Protein AF-A0A7C1GAV2-F1 (afdb_monomer)

Solvent-accessible surface area (backbone atoms only — not comparable to full-atom values): 7812 Å² total; per-residue (Å²): 132,85,79,67,72,49,74,50,75,50,75,49,77,51,74,56,96,89,42,43,34,37,42,38,41,36,40,38,38,45,96,56,38,35,36,43,37,43,38,34,27,48,76,87,39,73,40,36,37,40,35,40,38,39,34,65,73,50,82,53,102,86,45,52,31,37,36,38,40,37,39,40,40,30,62,86,74,74,47,75,49,78,47,58,37,70,46,66,64,82,74,74,88,68,69,63,75,79,75,52,54,66,70,57,55,53,50,48,35,75,77,57,34,64,68,50,52,54,52,51,55,52,51,52,50,50,51,46,60,71,74,56,68,62,67,72,126

Nearest PDB structures (foldseek):
  5kew-assembly3_F  TM=4.474E-01  e=5.301E-01  Vibrio parahaemolyticus RIMD 2210633
  5k21-assembly1_A  TM=3.755E-01  e=5.727E+00  Mycolicibacterium fortuitum subsp. fortuitum DSM 46621 = ATCC 6841 = JCM 6387

Secondary structure (DSSP, 8-state):
-----EEEEEEEEEEETTEEEEEEEEEEE-SSEEEEEEEEEETTEEEEEEEEEEEEEEE-SS-EEEEEEEEEEETTTTEEEEEEEEEETTS--S-GGGTS-HHHHHHHHHHHHHHHHHHHHHHHHHHHHHH------

Foldseek 3Di:
DDWPKDKDKDKDWDADPNWIKIWIWMWIDTPFKIKTWTWIDTPNHTAKIWMWIWGFDDDDVVWTKIKIWIWIQGPVVRDIDIFIAIDIPPDPLDDCSHVDDSVVVVVCCVVPNPVVVVVVVVVSVVCCVVVRPPGPD

Structure (mmCIF, N/CA/C/O backbone):
data_AF-A0A7C1GAV2-F1
#
_entry.id   AF-A0A7C1GAV2-F1
#
loop_
_atom_site.group_PDB
_atom_site.id
_atom_site.type_symbol
_atom_site.label_atom_id
_atom_site.label_alt_id
_atom_site.label_comp_id
_atom_site.label_asym_id
_atom_site.label_entity_id
_atom_site.label_seq_id
_atom_site.pdbx_PDB_ins_code
_atom_site.Cartn_x
_atom_site.Cartn_y
_atom_site.Cartn_z
_atom_site.occupancy
_atom_site.B_iso_or_equiv
_atom_site.auth_seq_id
_atom_site.auth_comp_id
_atom_site.auth_asym_id
_atom_site.auth_atom_id
_atom_site.pdbx_PDB_model_num
ATOM 1 N N . MET A 1 1 ? 26.356 7.777 -4.512 1.00 47.50 1 MET A N 1
ATOM 2 C CA . MET A 1 1 ? 25.241 8.576 -5.064 1.00 47.50 1 MET A CA 1
ATOM 3 C C . MET A 1 1 ? 24.074 8.404 -4.109 1.00 47.50 1 MET A C 1
ATOM 5 O O . MET A 1 1 ? 23.823 7.269 -3.729 1.00 47.50 1 MET A O 1
ATOM 9 N N . ALA A 1 2 ? 23.472 9.489 -3.618 1.00 49.91 2 ALA A N 1
ATOM 10 C CA . ALA A 1 2 ? 22.326 9.395 -2.713 1.00 49.91 2 ALA A CA 1
ATOM 11 C C . ALA A 1 2 ? 21.105 8.920 -3.511 1.00 49.91 2 ALA A C 1
ATOM 13 O O . ALA A 1 2 ? 20.819 9.473 -4.569 1.00 49.91 2 ALA A O 1
ATOM 14 N N . GLU A 1 3 ? 20.440 7.873 -3.037 1.00 62.72 3 GLU A N 1
ATOM 15 C CA . GLU A 1 3 ? 19.226 7.347 -3.654 1.00 62.72 3 GLU A CA 1
ATOM 16 C C . GLU A 1 3 ? 18.091 8.365 -3.466 1.00 62.72 3 GLU A C 1
ATOM 18 O O . GLU A 1 3 ? 17.823 8.800 -2.343 1.00 62.72 3 GLU A O 1
ATOM 23 N N . ASN A 1 4 ? 17.460 8.798 -4.561 1.00 76.88 4 ASN A N 1
ATOM 24 C CA . ASN A 1 4 ? 16.379 9.776 -4.504 1.00 76.88 4 ASN A CA 1
ATOM 25 C C . ASN A 1 4 ? 15.099 9.083 -4.020 1.00 76.88 4 ASN A C 1
ATOM 27 O O . ASN A 1 4 ? 14.345 8.512 -4.805 1.00 76.88 4 ASN A O 1
ATOM 31 N N . ARG A 1 5 ? 14.888 9.075 -2.701 1.00 83.50 5 ARG A N 1
ATOM 32 C CA . ARG A 1 5 ? 13.723 8.449 -2.072 1.00 83.50 5 ARG A CA 1
ATOM 33 C C . ARG A 1 5 ? 12.624 9.477 -1.837 1.00 83.50 5 ARG A C 1
ATOM 35 O O . ARG A 1 5 ? 12.793 10.405 -1.051 1.00 83.50 5 ARG A O 1
ATOM 42 N N . GLN A 1 6 ? 11.476 9.257 -2.463 1.00 86.88 6 GLN A N 1
ATOM 43 C CA . GLN A 1 6 ? 10.240 9.993 -2.209 1.00 86.88 6 GLN A CA 1
ATOM 44 C C . GLN A 1 6 ? 9.330 9.167 -1.304 1.00 86.88 6 GLN A C 1
ATOM 46 O O . GLN A 1 6 ? 9.290 7.935 -1.384 1.00 86.88 6 GLN A O 1
ATOM 51 N N . THR A 1 7 ? 8.629 9.823 -0.384 1.00 91.81 7 THR A N 1
ATOM 52 C CA . THR A 1 7 ? 7.732 9.151 0.559 1.00 91.81 7 THR A CA 1
ATOM 53 C C . THR A 1 7 ? 6.514 10.014 0.820 1.00 91.81 7 THR A C 1
ATOM 55 O O . THR A 1 7 ? 6.603 11.072 1.433 1.00 91.81 7 THR A O 1
ATOM 58 N N . PHE A 1 8 ? 5.361 9.492 0.424 1.00 92.88 8 PHE A N 1
ATOM 59 C CA . PHE A 1 8 ? 4.058 10.014 0.782 1.00 92.88 8 PHE A CA 1
ATOM 60 C C . PHE A 1 8 ? 3.477 9.169 1.912 1.00 92.88 8 PHE A C 1
ATOM 62 O O . PHE A 1 8 ? 3.444 7.942 1.810 1.00 92.88 8 PHE A O 1
ATOM 69 N N . ARG A 1 9 ? 2.994 9.801 2.982 1.00 94.62 9 ARG A N 1
ATOM 70 C CA . ARG A 1 9 ? 2.346 9.098 4.093 1.00 94.62 9 ARG A CA 1
ATOM 71 C C . ARG A 1 9 ? 1.168 9.895 4.623 1.00 94.62 9 ARG A C 1
ATOM 73 O O . ARG A 1 9 ? 1.282 11.086 4.891 1.00 94.62 9 ARG A O 1
ATOM 80 N N . VAL A 1 10 ? 0.073 9.190 4.860 1.00 94.50 10 VAL A N 1
ATOM 81 C CA . VAL A 1 10 ? -1.096 9.673 5.586 1.00 94.50 10 VAL A CA 1
ATOM 82 C C . VAL A 1 10 ? -1.406 8.698 6.716 1.00 94.50 10 VAL A C 1
ATOM 84 O O . VAL A 1 10 ? -1.310 7.482 6.559 1.00 94.50 10 VAL A O 1
ATOM 87 N N . SER A 1 11 ? -1.768 9.246 7.871 1.00 95.31 11 SER A N 1
ATOM 88 C CA . SER A 1 11 ? -2.202 8.481 9.032 1.00 95.31 11 SER A CA 1
ATOM 89 C C . SER A 1 11 ? -3.484 9.097 9.565 1.00 95.31 11 SER A C 1
ATOM 91 O O . SER A 1 11 ? -3.538 10.301 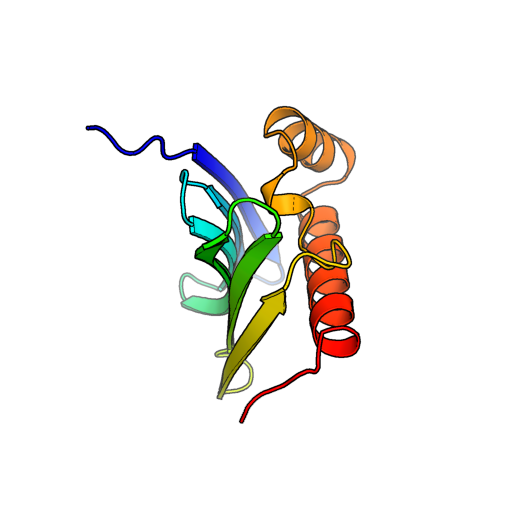9.804 1.00 95.31 11 SER A O 1
ATOM 93 N N . GLN A 1 12 ? -4.491 8.267 9.816 1.00 95.12 12 GLN A N 1
ATOM 94 C CA . GLN A 1 12 ? -5.714 8.672 10.502 1.00 95.12 12 GLN A CA 1
ATOM 95 C C . GLN A 1 12 ? -5.887 7.843 11.767 1.00 95.12 12 GLN A C 1
ATOM 97 O O . GLN A 1 12 ? -5.698 6.628 11.751 1.00 95.12 12 GLN A O 1
ATOM 102 N N . LYS A 1 13 ? -6.256 8.507 12.861 1.00 95.50 13 LYS A N 1
ATOM 103 C CA . LYS A 1 13 ? -6.640 7.863 14.117 1.00 95.50 13 LYS A CA 1
ATOM 104 C C . LYS A 1 13 ? -8.133 8.053 14.328 1.00 95.50 13 LYS A C 1
ATOM 106 O O . LYS A 1 13 ? -8.641 9.157 14.146 1.00 95.50 13 LYS A O 1
ATOM 111 N N . THR A 1 14 ? -8.815 6.987 14.710 1.00 93.12 14 THR A N 1
ATOM 112 C CA . THR A 1 14 ? -10.249 6.976 15.005 1.00 93.12 14 THR A CA 1
ATOM 113 C C . THR A 1 14 ? -10.497 6.136 16.246 1.00 93.12 14 THR A C 1
ATOM 115 O O . THR A 1 14 ? -9.791 5.156 16.473 1.00 93.12 14 THR A O 1
ATOM 118 N N . GLU A 1 15 ? -11.516 6.478 17.022 1.00 93.75 15 GLU A N 1
ATOM 119 C CA . GLU A 1 15 ? -11.967 5.672 18.154 1.00 93.75 15 GLU A CA 1
ATOM 120 C C . GLU A 1 15 ? -13.436 5.316 17.932 1.00 93.75 15 GLU A C 1
ATOM 122 O O . GLU A 1 15 ? -14.263 6.204 17.736 1.00 93.75 15 GLU A O 1
ATOM 127 N N . ILE A 1 16 ? -13.737 4.018 17.882 1.00 87.56 16 ILE A N 1
ATOM 128 C CA . ILE A 1 16 ? -15.090 3.483 17.687 1.00 87.56 16 ILE A CA 1
ATOM 129 C C . ILE A 1 16 ? -15.271 2.385 18.727 1.00 87.56 16 ILE A C 1
ATOM 131 O O . ILE A 1 16 ? -14.413 1.514 18.831 1.00 87.56 16 ILE A O 1
ATOM 135 N N . ASP A 1 17 ? -16.346 2.440 19.513 1.00 91.44 17 ASP A N 1
ATOM 136 C CA . ASP A 1 17 ? -16.648 1.450 20.557 1.00 91.44 17 ASP A CA 1
ATOM 137 C C . ASP A 1 17 ? -15.462 1.177 21.508 1.00 91.44 17 ASP A C 1
ATOM 139 O O . ASP A 1 17 ? -15.150 0.036 21.839 1.00 91.44 17 ASP A O 1
ATOM 143 N N . SER A 1 18 ? -14.760 2.244 21.918 1.00 92.62 18 SER A N 1
ATOM 144 C CA . SER A 1 18 ? -13.535 2.207 22.744 1.00 92.62 18 SER A CA 1
ATOM 145 C C . SER A 1 18 ? -12.316 1.519 22.111 1.00 92.62 18 SER A C 1
ATOM 147 O O . SER A 1 18 ? -11.269 1.440 22.752 1.00 92.62 18 SER A O 1
ATOM 149 N N . VAL A 1 19 ? -12.405 1.078 20.854 1.00 92.75 19 VAL A N 1
ATOM 150 C CA . VAL A 1 19 ? -11.270 0.550 20.090 1.00 92.75 19 VAL A CA 1
ATOM 151 C C . VAL A 1 19 ? -10.529 1.705 19.433 1.00 92.75 19 VAL A C 1
ATOM 153 O O . VAL A 1 19 ? -11.080 2.428 18.595 1.00 92.75 19 VAL A O 1
ATOM 156 N N . LYS A 1 20 ? -9.247 1.870 19.775 1.00 95.69 20 LYS A N 1
ATOM 157 C CA . LYS A 1 20 ? -8.384 2.881 19.152 1.00 95.69 20 LYS A CA 1
ATOM 158 C C . LYS A 1 20 ? -7.807 2.322 17.866 1.00 95.69 20 LYS A C 1
ATOM 160 O O . LYS A 1 20 ? -6.889 1.505 17.895 1.00 95.69 20 LYS A O 1
ATOM 165 N N . ARG A 1 21 ? -8.312 2.795 16.732 1.00 94.81 21 ARG A N 1
ATOM 166 C CA . ARG A 1 21 ? -7.858 2.386 15.405 1.00 94.81 21 ARG A CA 1
ATOM 167 C C . ARG A 1 21 ? -6.927 3.429 14.795 1.00 94.81 21 ARG A C 1
ATOM 169 O O . ARG A 1 21 ? -7.204 4.627 14.828 1.00 94.81 21 ARG A O 1
ATOM 176 N N . GLN A 1 22 ? -5.840 2.966 14.194 1.00 95.69 2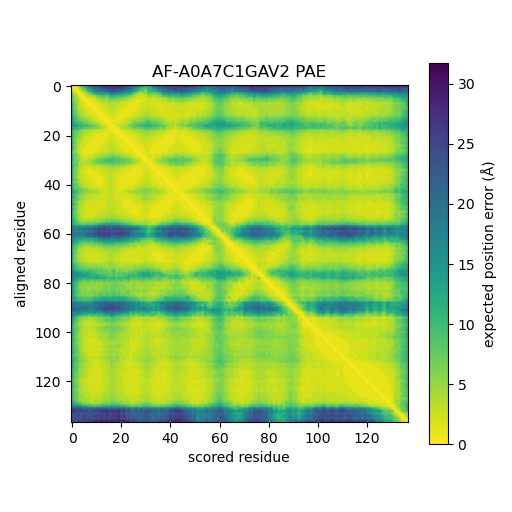2 GLN A N 1
ATOM 177 C CA . GLN A 1 22 ? -4.959 3.767 13.352 1.00 95.69 22 GLN A CA 1
ATOM 178 C C . GLN A 1 22 ? -4.882 3.136 11.963 1.00 95.69 22 GLN A C 1
ATOM 180 O O . GLN A 1 22 ? -4.625 1.941 11.833 1.00 95.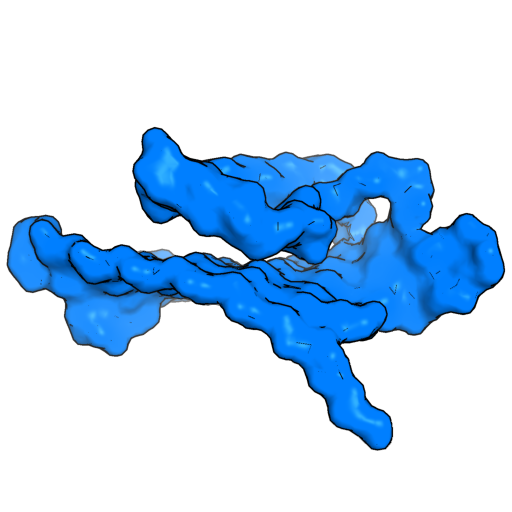69 22 GLN A O 1
ATOM 185 N N . ILE A 1 23 ? -5.111 3.948 10.936 1.00 95.50 23 ILE A N 1
ATOM 186 C CA . ILE A 1 23 ? -4.971 3.573 9.531 1.00 95.50 23 ILE A CA 1
ATOM 187 C C . ILE A 1 23 ? -3.789 4.360 8.980 1.00 95.50 23 ILE A C 1
ATOM 189 O O . ILE A 1 23 ? -3.821 5.590 8.959 1.00 95.50 23 ILE A O 1
ATOM 193 N N . ASP A 1 24 ? -2.757 3.652 8.541 1.00 96.19 24 ASP A N 1
ATOM 194 C CA . ASP A 1 24 ? -1.597 4.210 7.858 1.00 96.19 24 ASP A CA 1
ATOM 195 C C . ASP A 1 24 ? -1.639 3.800 6.387 1.00 96.19 24 ASP A C 1
ATOM 197 O O . ASP A 1 24 ? -1.709 2.612 6.067 1.00 96.19 24 ASP A O 1
ATOM 201 N N . PHE A 1 25 ? -1.549 4.779 5.493 1.00 95.94 25 PHE A N 1
ATOM 202 C CA . PHE A 1 25 ? -1.338 4.548 4.070 1.00 95.94 25 PHE A CA 1
ATOM 203 C C . PHE A 1 25 ? -0.069 5.270 3.628 1.00 95.94 25 PHE A C 1
ATOM 205 O O . PHE A 1 25 ? 0.111 6.464 3.882 1.00 95.94 25 PHE A O 1
ATOM 212 N N . GLN A 1 26 ? 0.834 4.533 2.994 1.00 96.12 26 GLN A N 1
ATOM 213 C CA . GLN A 1 26 ? 2.158 5.016 2.635 1.00 96.12 26 GLN A CA 1
ATOM 214 C C . GLN A 1 26 ? 2.531 4.571 1.227 1.00 96.12 26 GLN A C 1
ATOM 216 O O . GLN A 1 26 ? 2.288 3.429 0.843 1.00 96.12 26 GLN A O 1
ATOM 221 N N . ILE A 1 27 ? 3.155 5.476 0.478 1.00 95.19 27 ILE A N 1
ATOM 222 C CA . ILE A 1 27 ? 3.741 5.209 -0.829 1.00 95.19 27 ILE A CA 1
ATOM 223 C C . ILE A 1 27 ? 5.196 5.656 -0.782 1.00 95.19 27 ILE A C 1
ATOM 225 O O . ILE A 1 27 ? 5.490 6.812 -0.490 1.00 95.19 27 ILE A O 1
ATOM 229 N N . GLU A 1 28 ? 6.106 4.746 -1.084 1.00 94.50 28 GLU A N 1
ATOM 230 C CA . GLU A 1 28 ? 7.535 5.010 -1.189 1.00 94.50 28 GLU A CA 1
ATOM 231 C C . GLU A 1 28 ? 8.001 4.732 -2.602 1.00 94.50 28 GLU A C 1
ATOM 233 O O . GLU A 1 28 ? 7.547 3.780 -3.235 1.00 94.50 28 GLU A O 1
ATOM 238 N N . LYS A 1 29 ? 8.894 5.580 -3.098 1.00 90.38 29 LYS A N 1
ATOM 239 C CA . LYS A 1 29 ? 9.398 5.507 -4.464 1.00 90.38 29 LYS A CA 1
ATOM 240 C C . LYS A 1 29 ? 10.889 5.800 -4.445 1.00 90.38 29 LYS A C 1
ATOM 242 O O . LYS A 1 29 ? 11.320 6.762 -3.811 1.00 90.38 29 LYS A O 1
ATOM 247 N N . THR A 1 30 ? 11.651 4.981 -5.140 1.00 86.94 30 THR A N 1
ATOM 248 C CA . THR A 1 30 ? 13.029 5.242 -5.548 1.00 86.94 30 THR A CA 1
ATOM 249 C C . THR A 1 30 ? 13.105 5.112 -7.067 1.00 86.94 30 THR A C 1
ATOM 251 O O . THR A 1 30 ? 12.107 4.820 -7.729 1.00 86.94 30 THR A O 1
ATOM 254 N N . ASP A 1 31 ? 14.291 5.308 -7.638 1.00 77.88 31 ASP A N 1
ATOM 255 C CA . ASP A 1 31 ? 14.488 5.165 -9.083 1.00 77.88 31 ASP A CA 1
ATOM 256 C C . ASP A 1 31 ? 14.268 3.720 -9.578 1.00 77.88 31 ASP A C 1
ATOM 258 O O . ASP A 1 31 ? 14.028 3.503 -10.765 1.00 77.88 31 ASP A O 1
ATOM 262 N N . LYS A 1 32 ? 14.353 2.722 -8.686 1.00 80.75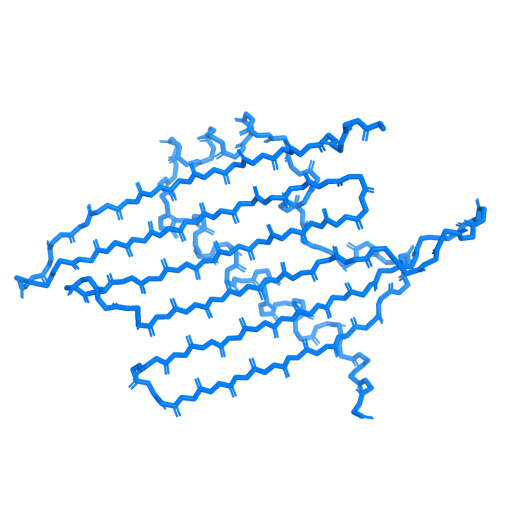 32 LYS A N 1
ATOM 263 C CA . LYS A 1 32 ? 14.313 1.288 -9.037 1.00 80.75 32 LYS A CA 1
ATOM 264 C C . LYS A 1 32 ? 13.174 0.518 -8.385 1.00 80.75 32 LYS A C 1
ATOM 266 O O . LYS A 1 32 ? 12.785 -0.539 -8.887 1.00 80.75 32 LYS A O 1
ATOM 271 N N . GLU A 1 33 ? 12.656 1.031 -7.277 1.00 89.06 33 GLU A N 1
ATOM 272 C CA . GLU A 1 33 ? 11.665 0.347 -6.462 1.00 89.06 33 GLU A CA 1
ATOM 273 C C . GLU A 1 33 ? 10.531 1.286 -6.086 1.00 89.06 33 GLU A C 1
ATOM 275 O O . GLU A 1 33 ? 10.721 2.478 -5.850 1.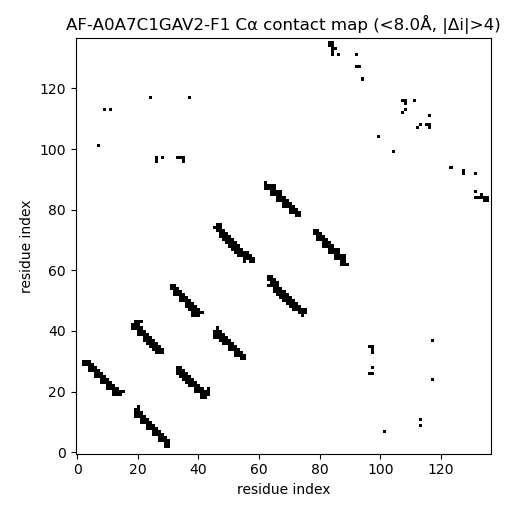00 89.06 33 GLU A O 1
ATOM 280 N N . ALA A 1 34 ? 9.331 0.738 -5.985 1.00 92.25 34 ALA A N 1
ATOM 281 C CA . ALA A 1 34 ? 8.215 1.445 -5.398 1.00 92.25 34 ALA A CA 1
ATOM 282 C C . ALA A 1 34 ? 7.422 0.516 -4.485 1.00 92.25 34 ALA A C 1
ATOM 284 O O . ALA A 1 34 ? 7.323 -0.688 -4.719 1.00 92.25 34 ALA A O 1
ATOM 285 N N . ARG A 1 35 ? 6.863 1.078 -3.417 1.00 95.38 35 ARG A N 1
ATOM 286 C CA . ARG A 1 35 ? 6.092 0.340 -2.423 1.00 95.38 35 ARG A CA 1
ATOM 287 C C . ARG A 1 35 ? 4.842 1.103 -2.033 1.00 95.38 35 ARG A C 1
ATOM 289 O O . ARG A 1 35 ? 4.931 2.269 -1.674 1.00 95.38 35 ARG A O 1
ATOM 296 N N . ILE A 1 36 ? 3.695 0.433 -2.039 1.00 95.81 36 ILE A N 1
ATOM 297 C CA . ILE A 1 36 ? 2.476 0.902 -1.368 1.00 95.81 36 ILE A CA 1
ATOM 298 C C . ILE A 1 36 ? 2.296 0.044 -0.121 1.00 95.81 36 ILE A C 1
ATOM 300 O O . ILE A 1 36 ? 2.493 -1.167 -0.175 1.00 95.81 36 ILE A O 1
ATOM 304 N N . THR A 1 37 ? 1.957 0.653 1.010 1.00 96.75 37 THR A N 1
ATOM 305 C CA . THR A 1 37 ? 1.644 -0.049 2.258 1.00 96.75 37 THR A CA 1
ATOM 306 C C . THR A 1 37 ? 0.361 0.521 2.847 1.00 96.75 37 THR A C 1
ATOM 308 O O . THR A 1 37 ? 0.270 1.723 3.086 1.00 96.75 37 THR A O 1
ATOM 311 N N . LEU A 1 38 ? -0.610 -0.352 3.104 1.00 97.19 38 LEU A N 1
ATOM 312 C CA . LEU A 1 38 ? -1.784 -0.090 3.925 1.00 97.19 38 LEU A CA 1
ATOM 313 C C . LEU A 1 38 ? -1.650 -0.905 5.208 1.00 97.19 38 LEU A C 1
ATOM 315 O O . LEU A 1 38 ? -1.620 -2.135 5.166 1.00 97.19 38 LEU A O 1
ATOM 319 N N . GLN A 1 39 ? -1.607 -0.228 6.347 1.00 96.75 39 GLN A N 1
ATOM 320 C CA . GLN A 1 39 ? -1.549 -0.862 7.653 1.00 96.75 39 GLN A CA 1
ATOM 321 C C . GLN A 1 39 ? -2.715 -0.384 8.513 1.00 96.75 39 GLN A C 1
ATOM 323 O O . GLN A 1 39 ? -2.979 0.812 8.612 1.00 96.75 39 GLN A O 1
ATOM 328 N N . ILE A 1 40 ? -3.382 -1.327 9.174 1.00 95.19 40 ILE A N 1
ATOM 329 C CA . ILE A 1 40 ? -4.404 -1.038 10.177 1.00 95.19 40 ILE A CA 1
ATOM 330 C C . ILE A 1 40 ? -3.926 -1.588 11.514 1.00 95.19 40 ILE A C 1
ATOM 332 O O . ILE A 1 40 ? -3.508 -2.747 11.619 1.00 95.19 40 ILE A O 1
ATOM 336 N N . GLN A 1 41 ? -3.985 -0.742 12.535 1.00 95.69 41 GLN A N 1
ATOM 337 C CA . GLN A 1 41 ? -3.714 -1.092 13.919 1.00 95.69 41 GLN A CA 1
ATOM 338 C C . GLN A 1 41 ? -4.957 -0.846 14.771 1.00 95.69 41 GLN A C 1
ATOM 340 O O . GLN A 1 41 ? -5.639 0.157 14.580 1.00 95.69 41 GLN A O 1
ATOM 345 N N . GLU A 1 42 ? -5.214 -1.732 15.725 1.00 95.06 42 GLU A N 1
ATOM 346 C CA . GLU A 1 42 ? -6.239 -1.592 16.761 1.00 95.06 42 GLU A CA 1
ATOM 347 C C . GLU A 1 42 ? -5.572 -1.797 18.120 1.00 95.06 42 GLU A C 1
ATOM 349 O O . GLU A 1 42 ? -4.829 -2.760 18.311 1.00 95.06 42 GLU A O 1
ATOM 354 N N . ASP A 1 43 ? -5.746 -0.845 19.035 1.00 94.06 43 ASP A N 1
ATOM 355 C CA . ASP A 1 43 ? -5.116 -0.829 20.362 1.00 94.06 43 ASP A CA 1
ATOM 356 C C . ASP A 1 43 ? -3.600 -1.088 20.311 1.00 94.06 43 ASP A C 1
ATOM 358 O O . ASP A 1 43 ? -3.021 -1.837 21.098 1.00 94.06 43 ASP A O 1
ATOM 362 N N . SER A 1 44 ? -2.938 -0.437 19.347 1.00 90.44 44 SER A N 1
ATOM 363 C CA . SER A 1 44 ? -1.500 -0.563 19.044 1.00 90.44 44 SER A CA 1
ATOM 364 C C . SER A 1 44 ? -1.049 -1.939 18.535 1.00 90.44 44 SER A C 1
ATOM 366 O O . SER A 1 44 ? 0.149 -2.172 18.375 1.00 90.44 44 SER A O 1
ATOM 368 N N . LYS A 1 45 ? -1.977 -2.853 18.234 1.00 93.56 45 LYS A N 1
ATOM 369 C CA . LYS A 1 45 ? -1.686 -4.139 17.593 1.00 93.56 45 LYS A CA 1
ATOM 370 C C . LYS A 1 45 ? -2.012 -4.060 16.112 1.00 93.56 45 LYS A C 1
ATOM 372 O O . LYS A 1 45 ? -3.079 -3.600 15.726 1.00 93.56 45 LYS A O 1
ATOM 377 N N . ARG A 1 46 ? -1.100 -4.529 15.262 1.00 94.31 46 ARG A N 1
ATOM 378 C CA . ARG A 1 46 ? -1.339 -4.614 13.817 1.00 94.31 46 ARG A CA 1
ATOM 379 C C . ARG A 1 46 ? -2.372 -5.701 13.526 1.00 94.31 46 ARG A C 1
ATOM 381 O O . ARG A 1 46 ? -2.144 -6.857 13.865 1.00 94.31 46 ARG A O 1
ATOM 388 N N . VAL A 1 47 ? -3.477 -5.328 12.885 1.00 94.94 47 VAL A N 1
ATOM 389 C CA . VAL A 1 47 ? -4.577 -6.246 12.535 1.00 94.94 47 VAL A CA 1
ATOM 390 C C . VAL A 1 47 ? -4.632 -6.570 11.043 1.00 94.94 47 VAL A C 1
ATOM 392 O O . VAL A 1 47 ? -5.095 -7.646 10.659 1.00 94.94 47 VAL A O 1
ATOM 395 N N . LEU A 1 48 ? -4.117 -5.664 10.210 1.00 94.62 48 LEU A N 1
ATOM 396 C CA . LEU A 1 48 ? -3.981 -5.840 8.769 1.00 94.62 48 LEU A CA 1
ATOM 397 C C . LEU A 1 48 ? -2.715 -5.136 8.280 1.00 94.62 48 LEU A C 1
ATOM 399 O O . LEU A 1 48 ? -2.425 -4.010 8.686 1.00 94.62 48 LEU A O 1
ATOM 403 N N . ASN A 1 49 ? -1.997 -5.785 7.374 1.00 96.19 49 ASN A N 1
ATOM 404 C CA . ASN A 1 49 ? -0.946 -5.182 6.577 1.00 96.19 49 ASN A CA 1
ATOM 405 C C . ASN A 1 49 ? -1.049 -5.688 5.142 1.00 96.19 49 ASN A C 1
ATOM 407 O O . ASN A 1 49 ? -0.936 -6.886 4.899 1.00 96.19 49 ASN A O 1
ATOM 411 N N . ILE A 1 50 ? -1.218 -4.765 4.207 1.00 95.69 50 ILE A N 1
ATOM 412 C CA . ILE A 1 50 ? -1.153 -5.024 2.775 1.00 95.69 50 ILE A CA 1
ATOM 413 C C . ILE A 1 50 ? 0.018 -4.222 2.236 1.00 95.69 50 ILE A C 1
ATOM 415 O O . ILE A 1 50 ? 0.060 -3.005 2.415 1.00 95.69 50 ILE A O 1
ATOM 419 N N . SER A 1 51 ? 0.955 -4.877 1.564 1.00 95.69 51 SER A N 1
ATOM 420 C CA . SER A 1 51 ? 2.022 -4.191 0.847 1.00 95.69 51 SER A CA 1
ATOM 421 C C . SER A 1 51 ? 2.146 -4.689 -0.581 1.00 95.69 51 SER A C 1
ATOM 423 O O . SER A 1 51 ? 2.065 -5.884 -0.848 1.00 95.69 51 SER A O 1
ATOM 425 N N . VAL A 1 52 ? 2.345 -3.746 -1.496 1.00 94.19 52 VAL A N 1
ATOM 426 C CA . VAL A 1 52 ? 2.608 -3.999 -2.911 1.00 94.19 52 VAL A CA 1
ATOM 427 C C . VAL A 1 52 ? 3.981 -3.436 -3.213 1.00 94.19 52 VAL A C 1
ATOM 429 O O . VAL A 1 52 ? 4.197 -2.234 -3.071 1.00 94.19 52 VAL A O 1
ATOM 432 N N . TYR A 1 53 ? 4.897 -4.305 -3.610 1.00 93.25 53 TYR A N 1
ATOM 433 C CA . TYR A 1 53 ? 6.233 -3.959 -4.064 1.00 93.25 53 TYR A CA 1
ATOM 434 C C . TYR A 1 53 ? 6.256 -4.000 -5.580 1.00 93.25 53 TYR A C 1
ATOM 436 O O . TYR A 1 53 ? 5.714 -4.931 -6.166 1.00 93.25 53 TYR A O 1
ATOM 444 N N . LYS A 1 54 ? 6.908 -3.018 -6.189 1.00 90.62 54 LYS A N 1
ATOM 445 C CA . LYS A 1 54 ? 7.240 -2.964 -7.605 1.00 90.62 54 LYS A CA 1
ATOM 446 C C . LYS A 1 54 ? 8.750 -2.815 -7.714 1.00 90.62 54 LYS A C 1
ATOM 448 O O . LYS A 1 54 ? 9.291 -1.813 -7.254 1.00 90.62 54 LYS A O 1
ATOM 453 N N . THR A 1 55 ? 9.411 -3.772 -8.347 1.00 88.44 55 THR A N 1
ATOM 454 C CA . THR A 1 55 ? 10.863 -3.759 -8.554 1.00 88.44 55 THR A CA 1
ATOM 455 C C . THR A 1 55 ? 11.152 -3.869 -10.043 1.00 88.44 55 THR A C 1
ATOM 457 O O . THR A 1 55 ? 10.600 -4.737 -10.721 1.00 88.44 55 THR A O 1
ATOM 460 N N . ALA A 1 56 ? 12.000 -2.987 -10.570 1.00 82.94 56 ALA A N 1
ATOM 461 C CA . ALA A 1 56 ? 12.512 -3.127 -11.929 1.00 82.94 56 ALA A CA 1
ATOM 462 C C . ALA A 1 56 ? 13.439 -4.349 -12.004 1.00 82.94 56 ALA A C 1
ATOM 464 O O . ALA A 1 56 ? 14.368 -4.464 -11.206 1.00 82.94 56 ALA A O 1
ATOM 465 N N . VAL A 1 57 ? 13.177 -5.267 -12.935 1.00 78.50 57 VAL A N 1
ATOM 466 C CA . VAL A 1 57 ? 13.952 -6.511 -13.057 1.00 78.50 57 VAL A CA 1
ATOM 467 C C . VAL A 1 57 ? 15.031 -6.375 -14.133 1.00 78.50 57 VAL A C 1
ATOM 469 O O . VAL A 1 57 ? 16.181 -6.661 -13.835 1.00 78.50 57 VAL A O 1
ATOM 472 N N . GLU A 1 58 ? 14.701 -5.852 -15.322 1.00 68.19 58 GLU A N 1
ATOM 473 C CA . GLU A 1 58 ? 15.652 -5.492 -16.391 1.00 68.19 58 GLU A CA 1
ATOM 474 C C . GLU A 1 58 ? 15.070 -4.358 -17.269 1.00 68.19 58 GLU A C 1
ATOM 476 O O . GLU A 1 58 ? 13.892 -4.385 -17.637 1.00 68.19 58 GLU A O 1
ATOM 481 N N . GLU A 1 59 ? 15.885 -3.350 -17.611 1.00 58.19 59 GLU A N 1
ATOM 482 C CA . GLU A 1 59 ? 15.582 -2.375 -18.672 1.00 58.19 59 GLU A CA 1
ATOM 483 C C . GLU A 1 59 ? 16.234 -2.864 -19.970 1.00 58.19 59 GLU A C 1
ATOM 485 O O . GLU A 1 59 ? 17.441 -2.729 -20.163 1.00 58.19 59 GLU A O 1
ATOM 490 N N . SER A 1 60 ? 15.442 -3.433 -20.878 1.00 60.47 60 SER A N 1
ATOM 491 C CA . SER A 1 60 ? 15.855 -3.482 -22.284 1.00 60.47 60 SER A CA 1
ATOM 492 C C . SER A 1 60 ? 15.575 -2.113 -22.912 1.00 60.47 60 SER A C 1
ATOM 494 O O . SER A 1 60 ? 14.670 -1.409 -22.465 1.00 60.47 60 SER A O 1
ATOM 496 N N . ALA A 1 61 ? 16.318 -1.721 -23.951 1.00 61.38 61 ALA A N 1
ATOM 497 C CA . ALA A 1 61 ? 16.173 -0.400 -24.578 1.00 61.38 61 ALA A CA 1
ATOM 498 C C . ALA A 1 61 ? 14.745 -0.094 -25.091 1.00 61.38 61 ALA A C 1
ATOM 500 O O . ALA A 1 61 ? 14.414 1.071 -25.299 1.00 61.38 61 ALA A O 1
ATOM 501 N N . GLU A 1 62 ? 13.902 -1.118 -25.269 1.00 63.09 62 GLU A N 1
ATOM 502 C CA . GLU A 1 62 ? 12.551 -0.998 -25.832 1.00 63.09 62 GLU A CA 1
ATOM 503 C C . GLU A 1 62 ? 11.425 -1.388 -24.858 1.00 63.09 62 GLU A C 1
ATOM 505 O O . GLU A 1 62 ? 10.294 -0.953 -25.056 1.00 63.09 62 GLU A O 1
ATOM 510 N N . ASN A 1 63 ? 11.703 -2.148 -23.789 1.00 64.81 63 ASN A N 1
ATOM 511 C CA . ASN A 1 63 ? 10.684 -2.627 -22.845 1.00 64.81 63 ASN A CA 1
ATOM 512 C C . ASN A 1 63 ? 11.156 -2.547 -21.389 1.00 64.81 63 ASN A C 1
ATOM 514 O O . ASN A 1 63 ? 12.291 -2.925 -21.076 1.00 64.81 63 ASN A O 1
ATOM 518 N N . LYS A 1 64 ? 10.243 -2.144 -20.492 1.00 68.75 64 LYS A N 1
ATOM 519 C CA . LYS A 1 64 ? 10.449 -2.183 -19.039 1.00 68.75 64 LYS A CA 1
ATOM 520 C C . LYS A 1 64 ? 9.824 -3.439 -18.443 1.00 68.75 64 LYS A C 1
ATOM 522 O O . LYS A 1 64 ? 8.656 -3.740 -18.683 1.00 68.75 64 LYS A O 1
ATOM 527 N N . TYR A 1 65 ? 10.608 -4.170 -17.659 1.00 78.50 65 TYR A N 1
ATOM 528 C CA . TYR A 1 65 ? 10.144 -5.361 -16.959 1.00 78.50 65 TYR A CA 1
ATOM 529 C C . TYR A 1 65 ? 10.030 -5.091 -15.459 1.00 78.50 65 TYR A C 1
ATOM 531 O O . TYR A 1 65 ? 10.987 -4.629 -14.828 1.00 78.50 65 TYR A O 1
ATOM 539 N N . TYR A 1 66 ? 8.859 -5.379 -14.888 1.00 81.19 66 TYR A N 1
ATOM 540 C CA . TYR A 1 66 ? 8.581 -5.158 -13.475 1.00 81.19 66 TYR A CA 1
ATOM 541 C C . TYR A 1 66 ? 8.136 -6.445 -12.793 1.00 81.19 66 TYR A C 1
ATOM 543 O O . TYR A 1 66 ? 7.264 -7.166 -13.274 1.00 81.19 66 TYR A O 1
ATOM 551 N N . LYS A 1 67 ? 8.687 -6.689 -11.609 1.00 85.50 67 LYS A N 1
ATOM 552 C CA . LYS A 1 67 ? 8.180 -7.695 -10.685 1.00 85.50 67 LYS A CA 1
ATOM 553 C C . LYS A 1 67 ? 7.321 -7.024 -9.635 1.00 85.50 67 LYS A C 1
ATOM 555 O O . LYS A 1 67 ? 7.752 -6.053 -9.010 1.00 85.50 67 LYS A O 1
ATOM 560 N N . PHE A 1 68 ? 6.135 -7.578 -9.430 1.00 88.12 68 PHE A N 1
ATOM 561 C CA . PHE A 1 68 ? 5.244 -7.192 -8.357 1.00 88.12 68 PHE A CA 1
ATOM 562 C C . PHE A 1 68 ? 5.192 -8.281 -7.296 1.00 88.12 68 PHE A C 1
ATOM 564 O O . PHE A 1 68 ? 4.944 -9.447 -7.599 1.00 88.12 68 PHE A O 1
ATOM 571 N N . THR A 1 69 ? 5.376 -7.888 -6.042 1.00 90.00 69 THR A N 1
ATOM 572 C CA . THR A 1 69 ? 5.164 -8.774 -4.894 1.00 90.00 69 THR A CA 1
ATOM 573 C C . THR A 1 69 ? 4.109 -8.156 -3.994 1.00 90.00 69 THR A C 1
ATOM 575 O O . THR A 1 69 ? 4.279 -7.044 -3.499 1.00 90.00 69 THR A O 1
ATOM 578 N N . ILE A 1 70 ? 3.018 -8.876 -3.773 1.00 91.00 70 ILE A N 1
ATOM 579 C CA . ILE A 1 70 ? 1.906 -8.485 -2.916 1.00 91.00 70 ILE A CA 1
ATOM 580 C C . ILE A 1 70 ? 1.959 -9.345 -1.658 1.00 91.00 70 ILE A C 1
ATOM 582 O O . ILE A 1 70 ? 1.909 -10.569 -1.728 1.00 91.00 70 ILE A O 1
ATOM 586 N N . ASN A 1 71 ? 2.014 -8.700 -0.501 1.00 92.62 71 ASN A N 1
ATOM 587 C CA . ASN A 1 71 ? 1.953 -9.354 0.798 1.00 92.62 71 ASN A CA 1
ATOM 588 C C . ASN A 1 71 ? 0.700 -8.901 1.540 1.00 92.62 71 ASN A C 1
ATOM 590 O O . ASN A 1 71 ? 0.482 -7.702 1.710 1.00 92.62 71 ASN A O 1
ATOM 594 N N . ILE A 1 72 ? -0.097 -9.855 2.012 1.00 91.88 72 ILE A N 1
ATOM 595 C CA . ILE A 1 72 ? -1.294 -9.620 2.820 1.00 91.88 72 ILE A CA 1
ATOM 596 C C . ILE A 1 72 ? -1.147 -10.418 4.115 1.00 91.88 72 ILE A C 1
ATOM 598 O O . ILE A 1 72 ? -1.082 -11.644 4.100 1.00 91.88 72 ILE A O 1
ATOM 602 N N . ASP A 1 73 ? -1.102 -9.715 5.239 1.00 92.38 73 ASP A N 1
ATOM 603 C CA . ASP A 1 73 ? -1.017 -10.279 6.586 1.00 92.38 73 ASP A CA 1
ATOM 604 C C . ASP A 1 73 ? -2.209 -9.779 7.407 1.00 92.38 73 ASP A C 1
ATOM 606 O O . ASP A 1 73 ? -2.425 -8.568 7.513 1.00 92.38 73 ASP A O 1
ATOM 610 N N . SER A 1 74 ? -3.005 -10.694 7.965 1.00 91.94 74 SER A N 1
ATOM 611 C CA . SER A 1 74 ? -4.156 -10.349 8.799 1.00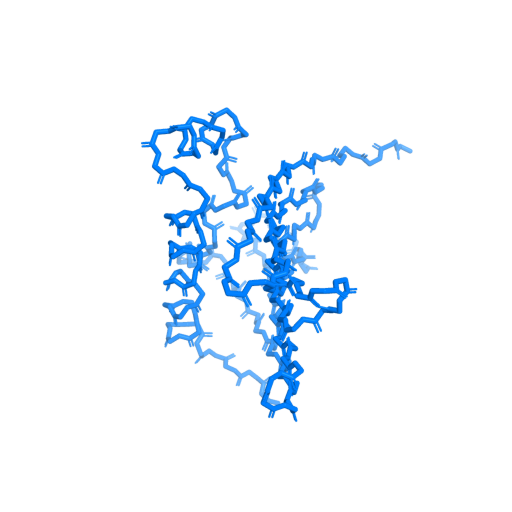 91.94 74 SER A CA 1
ATOM 612 C C . SER A 1 74 ? -4.193 -11.170 10.081 1.00 91.94 74 SER A C 1
ATOM 614 O O . SER A 1 74 ? -4.391 -12.387 10.062 1.00 91.94 74 SER A O 1
ATOM 616 N N . ALA A 1 75 ? -4.114 -10.469 11.213 1.00 88.38 75 ALA A N 1
ATOM 617 C CA . ALA A 1 75 ? -4.248 -11.076 12.533 1.00 88.38 75 ALA A CA 1
ATOM 618 C C . ALA A 1 75 ? -5.705 -11.452 12.859 1.00 88.38 75 ALA A C 1
ATOM 620 O O . ALA A 1 75 ? -5.943 -12.378 13.623 1.00 88.38 75 ALA A O 1
ATOM 621 N N . LEU A 1 76 ? -6.696 -10.779 12.257 1.00 82.25 76 LEU A N 1
ATOM 622 C CA . LEU A 1 76 ? -8.121 -11.054 12.512 1.00 82.25 76 LEU A CA 1
ATOM 623 C C . LEU A 1 76 ? -8.558 -12.437 12.025 1.00 82.25 76 LEU A C 1
ATOM 625 O O . LEU A 1 76 ? -9.454 -13.049 12.598 1.00 82.25 76 LEU A O 1
ATOM 629 N N . LYS A 1 77 ? -7.945 -12.917 10.943 1.00 80.50 77 LYS A N 1
ATOM 630 C CA . LYS A 1 77 ? -8.272 -14.202 10.318 1.00 80.50 77 LYS A CA 1
ATOM 631 C C . LYS A 1 77 ? -7.103 -15.194 10.367 1.00 80.50 77 LYS A C 1
ATOM 633 O O . LYS A 1 77 ? -7.192 -16.239 9.732 1.00 80.50 77 LYS A O 1
ATOM 638 N N . ASN A 1 78 ? -6.031 -14.872 11.101 1.00 80.88 78 ASN A N 1
ATOM 639 C CA . ASN A 1 78 ? -4.813 -15.679 11.227 1.00 80.88 78 ASN A CA 1
ATOM 640 C C . ASN A 1 78 ? -4.316 -16.249 9.886 1.00 80.88 78 ASN A C 1
ATOM 642 O O . ASN A 1 78 ? -4.040 -17.443 9.780 1.00 80.88 78 ASN A O 1
ATOM 646 N N . PHE A 1 79 ? -4.217 -15.409 8.853 1.00 81.50 79 PHE A N 1
ATOM 647 C CA . PHE A 1 79 ? -3.677 -15.836 7.563 1.00 81.50 79 PHE A CA 1
ATOM 648 C C . PHE A 1 79 ? -2.637 -14.856 7.039 1.00 81.50 79 PHE A C 1
ATOM 650 O O . PHE A 1 79 ? -2.707 -13.645 7.265 1.00 81.50 79 PHE A O 1
ATOM 657 N N . ARG A 1 80 ? -1.699 -15.421 6.281 1.00 86.31 80 ARG A N 1
ATOM 658 C CA . ARG A 1 80 ? -0.694 -14.699 5.519 1.00 86.31 80 ARG A CA 1
ATOM 659 C C . ARG A 1 80 ? -0.716 -15.215 4.088 1.00 86.31 80 ARG A C 1
ATOM 661 O O . ARG A 1 80 ? -0.652 -16.420 3.869 1.00 86.31 80 ARG A O 1
ATOM 668 N N . VAL A 1 81 ? -0.820 -14.297 3.140 1.00 84.94 81 VAL A N 1
ATOM 669 C CA . VAL A 1 81 ? -0.779 -14.562 1.703 1.00 84.94 81 VAL A CA 1
ATOM 670 C C . VAL A 1 81 ? 0.355 -13.741 1.110 1.00 84.94 81 VAL A C 1
ATOM 672 O O . VAL A 1 81 ? 0.475 -12.547 1.376 1.00 84.94 81 VAL A O 1
ATOM 675 N N . GLU A 1 82 ? 1.176 -14.394 0.302 1.00 87.31 82 GLU A N 1
ATOM 676 C CA . GLU A 1 82 ? 2.214 -13.767 -0.505 1.00 87.31 82 GLU A CA 1
ATOM 677 C C . GLU A 1 82 ? 1.969 -14.172 -1.958 1.00 87.31 82 GLU A C 1
ATOM 679 O O . GLU A 1 82 ? 1.819 -15.353 -2.265 1.00 87.31 82 GLU A O 1
ATOM 684 N N . LEU A 1 83 ? 1.858 -13.181 -2.837 1.00 82.19 83 LEU A N 1
ATOM 685 C CA . LEU A 1 83 ? 1.642 -13.359 -4.266 1.00 82.19 83 LEU A CA 1
ATOM 686 C C . LEU A 1 83 ? 2.753 -12.621 -5.000 1.00 82.19 83 LEU A C 1
ATOM 688 O O . LEU A 1 83 ? 2.900 -11.412 -4.845 1.00 82.19 83 LEU A O 1
ATOM 692 N N . ALA A 1 84 ? 3.520 -13.336 -5.814 1.00 82.12 84 ALA A N 1
ATOM 693 C CA . ALA A 1 84 ? 4.490 -12.738 -6.716 1.00 82.12 84 ALA A CA 1
ATOM 694 C C . ALA A 1 84 ? 3.999 -12.901 -8.154 1.00 82.12 84 ALA A C 1
ATOM 696 O O . ALA A 1 84 ? 3.573 -13.982 -8.557 1.00 82.12 84 ALA A O 1
ATOM 697 N N . THR A 1 85 ? 4.055 -11.824 -8.924 1.00 77.00 85 THR A N 1
ATOM 698 C CA . THR A 1 85 ? 3.756 -11.832 -10.354 1.00 77.00 85 THR A CA 1
ATOM 699 C C . THR A 1 85 ? 4.791 -10.993 -11.082 1.00 77.00 85 THR A C 1
ATOM 701 O O . THR A 1 85 ? 5.329 -10.028 -10.536 1.00 77.00 85 THR A O 1
ATOM 704 N N . GLU A 1 86 ? 5.107 -11.370 -12.311 1.00 75.75 86 GLU A N 1
ATOM 705 C CA . GLU A 1 86 ? 6.048 -10.630 -13.139 1.00 75.75 86 GLU A CA 1
ATOM 706 C C . GLU A 1 86 ? 5.323 -10.130 -14.384 1.00 75.75 86 GLU A C 1
ATOM 708 O O . GLU A 1 86 ? 4.693 -10.900 -15.108 1.00 75.75 86 GLU A O 1
ATOM 713 N N . ILE A 1 87 ? 5.379 -8.818 -14.602 1.00 71.56 87 ILE A N 1
ATOM 714 C CA . ILE A 1 87 ? 4.646 -8.126 -15.655 1.00 71.56 87 ILE A CA 1
ATOM 715 C C . ILE A 1 87 ? 5.655 -7.469 -16.588 1.00 71.56 87 ILE A C 1
ATOM 717 O O . ILE A 1 87 ? 6.499 -6.666 -16.183 1.00 71.56 87 ILE A O 1
ATOM 721 N N . LEU A 1 88 ? 5.532 -7.794 -17.871 1.00 66.25 88 LEU A N 1
ATOM 722 C CA . LEU A 1 88 ? 6.156 -7.029 -18.939 1.00 66.25 88 LEU A CA 1
ATOM 723 C C . LEU A 1 88 ? 5.271 -5.818 -19.230 1.00 66.25 88 LEU A C 1
ATOM 725 O O . LEU A 1 88 ? 4.070 -5.991 -19.441 1.00 66.25 88 LEU A O 1
ATOM 729 N N . ASP A 1 89 ? 5.843 -4.612 -19.223 1.00 64.81 89 ASP A N 1
ATOM 730 C CA . ASP A 1 89 ? 5.127 -3.352 -19.469 1.00 64.81 89 ASP A CA 1
ATOM 731 C C . ASP A 1 89 ? 4.699 -3.215 -20.942 1.00 64.81 89 ASP A C 1
ATOM 733 O O . ASP A 1 89 ? 5.139 -2.333 -21.672 1.00 64.81 89 ASP A O 1
ATOM 737 N N . LEU A 1 90 ? 3.854 -4.137 -21.405 1.00 54.78 90 LEU A N 1
ATOM 738 C CA . LEU A 1 90 ? 3.198 -4.093 -22.710 1.00 54.78 90 LEU A CA 1
ATOM 739 C C . LEU A 1 90 ? 1.786 -3.504 -22.606 1.00 54.78 90 LEU A C 1
ATOM 741 O O . LEU A 1 90 ? 1.226 -3.060 -23.605 1.00 54.78 90 LEU A O 1
ATOM 745 N N . THR A 1 91 ? 1.191 -3.518 -21.408 1.00 54.69 91 THR A N 1
ATOM 746 C CA . THR A 1 91 ? -0.244 -3.264 -21.196 1.00 54.69 91 THR A CA 1
ATOM 747 C C . THR A 1 91 ? -0.549 -2.150 -20.196 1.00 54.69 91 THR A C 1
ATOM 749 O O . THR A 1 91 ? -1.721 -1.816 -20.026 1.00 54.69 91 THR A O 1
ATOM 752 N N . ARG A 1 92 ? 0.460 -1.555 -19.536 1.00 60.78 92 ARG A N 1
ATOM 753 C CA . ARG A 1 92 ? 0.284 -0.577 -18.440 1.00 60.78 92 ARG A CA 1
ATOM 754 C C . ARG A 1 92 ? -0.638 -1.048 -17.301 1.00 60.78 92 ARG A C 1
ATOM 756 O O . ARG A 1 92 ? -1.227 -0.213 -16.615 1.00 60.78 92 ARG A O 1
ATOM 763 N N . ILE A 1 93 ? -0.794 -2.357 -17.088 1.00 64.12 93 ILE A N 1
ATOM 764 C CA . ILE A 1 93 ? -1.525 -2.878 -15.923 1.00 64.12 93 ILE A CA 1
ATOM 765 C C . ILE A 1 93 ? -0.608 -2.712 -14.705 1.00 64.12 93 ILE A C 1
ATOM 767 O O . ILE A 1 93 ? 0.215 -3.568 -14.397 1.00 64.12 93 ILE A O 1
ATOM 771 N N . ASP A 1 94 ? -0.702 -1.548 -14.070 1.00 74.00 94 ASP A N 1
ATOM 772 C CA . ASP A 1 94 ? 0.092 -1.138 -12.915 1.00 74.00 94 ASP A CA 1
ATOM 773 C C . ASP A 1 94 ? -0.763 -0.273 -11.972 1.00 74.00 94 ASP A C 1
ATOM 775 O O . ASP A 1 94 ? -1.822 0.247 -12.328 1.00 74.00 94 ASP A O 1
ATOM 779 N N . PHE A 1 95 ? -0.280 -0.085 -10.753 1.00 83.88 95 PHE A N 1
ATOM 780 C CA . PHE A 1 95 ? -0.826 0.831 -9.772 1.00 83.88 95 PHE A CA 1
ATOM 781 C C . PHE A 1 95 ? -0.444 2.271 -10.136 1.00 83.88 95 PHE A C 1
ATOM 783 O O . PHE A 1 95 ? 0.681 2.719 -9.898 1.00 83.88 95 PHE A O 1
ATOM 790 N N . ASN A 1 96 ? -1.417 3.053 -10.617 1.00 86.25 96 ASN A N 1
ATOM 791 C CA . ASN A 1 96 ? -1.244 4.490 -10.895 1.00 86.25 96 ASN A CA 1
ATOM 792 C C . ASN A 1 96 ? -0.702 5.283 -9.690 1.00 86.25 96 ASN A C 1
ATOM 794 O O . ASN A 1 96 ? -0.082 6.331 -9.851 1.00 86.25 96 ASN A O 1
ATOM 798 N N . TRP A 1 97 ? -0.882 4.772 -8.474 1.00 89.00 97 TRP A N 1
ATOM 799 C CA . TRP A 1 97 ? -0.297 5.283 -7.234 1.00 89.00 97 TRP A CA 1
ATOM 800 C C . TRP A 1 97 ? 1.225 5.510 -7.317 1.00 89.00 97 TRP A C 1
ATOM 802 O O . TRP A 1 97 ? 1.742 6.479 -6.750 1.00 89.00 97 TRP A O 1
ATOM 812 N N . PHE A 1 98 ? 1.956 4.668 -8.058 1.00 88.00 98 PHE A N 1
ATOM 813 C CA . PHE A 1 98 ? 3.406 4.796 -8.220 1.00 88.00 98 PHE A CA 1
ATOM 814 C C . PHE A 1 98 ? 3.811 5.985 -9.090 1.00 88.00 98 PHE A C 1
ATOM 816 O O . PHE A 1 98 ? 4.833 6.615 -8.827 1.00 88.00 98 PHE A O 1
ATOM 823 N N . THR A 1 99 ? 2.992 6.375 -10.060 1.00 84.94 99 THR A N 1
ATOM 824 C CA . THR A 1 99 ? 3.276 7.507 -10.957 1.00 84.94 99 THR A CA 1
ATOM 825 C C . THR A 1 99 ? 2.535 8.783 -10.556 1.00 84.94 99 THR A C 1
ATOM 827 O O . THR A 1 99 ? 2.912 9.874 -10.981 1.00 84.94 99 THR A O 1
ATOM 830 N N . MET A 1 100 ? 1.519 8.678 -9.693 1.00 88.50 100 MET A N 1
ATOM 831 C CA . MET A 1 100 ? 0.729 9.821 -9.246 1.00 88.50 100 MET A CA 1
ATOM 832 C C . MET A 1 100 ? 1.592 10.840 -8.474 1.00 88.50 100 MET A C 1
ATOM 834 O O . MET A 1 100 ? 2.303 10.450 -7.537 1.00 88.50 100 MET A O 1
ATOM 838 N N . PRO A 1 101 ? 1.522 12.143 -8.818 1.00 90.00 101 PRO A N 1
ATOM 839 C CA . PRO A 1 101 ? 2.200 13.196 -8.067 1.00 90.00 101 PRO A CA 1
ATOM 840 C C . PRO A 1 101 ? 1.679 13.311 -6.630 1.00 90.00 101 PRO A C 1
ATOM 842 O O . PRO A 1 101 ? 0.471 13.250 -6.402 1.00 90.00 101 PRO A O 1
ATOM 845 N N . GLU A 1 102 ? 2.567 13.587 -5.672 1.00 89.56 102 GLU A N 1
ATOM 846 C CA . GLU A 1 102 ? 2.204 13.716 -4.248 1.00 89.56 102 GLU A CA 1
ATOM 847 C C . GLU A 1 102 ? 1.129 14.781 -4.001 1.00 89.56 102 GLU A C 1
ATOM 849 O O . GLU A 1 102 ? 0.193 14.548 -3.245 1.00 89.56 102 GLU A O 1
ATOM 854 N N . ARG A 1 103 ? 1.188 15.917 -4.710 1.00 90.62 103 ARG A N 1
ATOM 855 C CA . ARG A 1 103 ? 0.156 16.968 -4.632 1.00 90.62 103 ARG A CA 1
ATOM 856 C C . ARG A 1 103 ? -1.240 16.476 -5.029 1.00 90.62 103 ARG A C 1
ATOM 858 O O . ARG A 1 103 ? -2.233 16.945 -4.487 1.00 90.62 103 ARG A O 1
ATOM 865 N N . THR A 1 104 ? -1.319 15.542 -5.978 1.00 91.81 104 THR A N 1
ATOM 866 C CA . THR A 1 104 ? -2.588 14.958 -6.427 1.00 91.81 104 THR A CA 1
ATOM 867 C C . THR A 1 104 ? -3.125 14.003 -5.367 1.00 91.81 104 THR A C 1
ATOM 869 O O . THR A 1 104 ? -4.315 14.039 -5.072 1.00 91.81 104 THR A O 1
ATOM 872 N N . LEU A 1 105 ? -2.245 13.205 -4.750 1.00 90.19 105 LEU A N 1
ATOM 873 C CA . LEU A 1 105 ? -2.597 12.330 -3.629 1.00 90.19 105 LEU A CA 1
ATOM 874 C C . LEU A 1 105 ? -3.074 13.134 -2.413 1.00 90.19 105 LEU A C 1
ATOM 876 O O . LEU A 1 105 ? -4.107 12.806 -1.836 1.00 90.19 105 LEU A O 1
ATOM 880 N N . ALA A 1 106 ? -2.363 14.206 -2.057 1.00 91.19 106 ALA A N 1
ATOM 881 C CA . ALA A 1 106 ? -2.740 15.096 -0.961 1.00 91.19 106 ALA A CA 1
ATOM 882 C C . ALA A 1 106 ? -4.128 15.708 -1.196 1.00 91.19 106 ALA A C 1
ATOM 884 O O . ALA A 1 106 ? -5.011 15.565 -0.354 1.00 91.19 106 ALA A O 1
ATOM 885 N N . LYS A 1 107 ? -4.357 16.278 -2.386 1.00 93.88 107 LYS A N 1
ATOM 886 C CA . LYS A 1 107 ? -5.657 16.840 -2.769 1.00 93.88 107 LYS A CA 1
ATOM 887 C C . LYS A 1 107 ? -6.780 15.797 -2.726 1.00 93.88 107 LYS A C 1
ATOM 889 O O . LYS A 1 107 ? -7.868 16.090 -2.244 1.00 93.88 107 LYS A O 1
ATOM 894 N N . LEU A 1 108 ? -6.522 14.570 -3.187 1.00 91.44 108 LEU A N 1
ATOM 895 C CA . LEU A 1 108 ? -7.511 13.490 -3.145 1.00 91.44 108 LEU A CA 1
ATOM 896 C C . LEU A 1 108 ? -7.939 13.162 -1.707 1.00 91.44 108 LEU A C 1
ATOM 898 O O . LEU A 1 108 ? -9.123 12.947 -1.453 1.00 91.44 108 LEU A O 1
ATOM 902 N N . ILE A 1 109 ? -6.989 13.143 -0.769 1.00 91.50 109 ILE A N 1
ATOM 903 C CA . ILE A 1 109 ? -7.268 12.910 0.653 1.00 91.50 109 ILE A CA 1
ATOM 904 C C . ILE A 1 109 ? -8.021 14.086 1.268 1.00 91.50 109 ILE A C 1
ATOM 906 O O . ILE A 1 109 ? -8.966 13.856 2.015 1.00 91.50 109 ILE A O 1
ATOM 910 N N . GLU A 1 110 ? -7.633 15.322 0.959 1.00 93.06 110 GLU A N 1
ATOM 911 C CA . GLU A 1 110 ? -8.333 16.515 1.447 1.00 93.06 110 GLU A CA 1
ATOM 912 C C . GLU A 1 110 ? -9.795 16.545 0.981 1.00 93.06 110 GLU A C 1
ATOM 914 O O . GLU A 1 110 ? -10.688 16.854 1.766 1.00 93.06 110 GLU A O 1
ATOM 919 N N . GLU A 1 111 ? -10.058 16.179 -0.276 1.00 95.69 111 GLU A N 1
ATOM 920 C CA . GLU A 1 111 ? -11.399 16.242 -0.868 1.00 95.69 11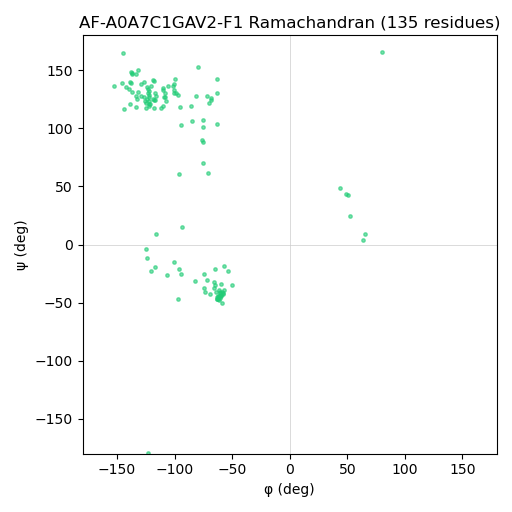1 GLU A CA 1
ATOM 921 C C . GLU A 1 111 ? -12.288 15.035 -0.530 1.00 95.69 111 GLU A C 1
ATOM 923 O O . GLU A 1 111 ? -13.513 15.167 -0.493 1.00 95.69 111 GLU A O 1
ATOM 928 N N . ARG A 1 112 ? -11.707 13.840 -0.349 1.00 95.12 112 ARG A N 1
ATOM 929 C CA . ARG A 1 112 ? -12.465 12.575 -0.240 1.00 95.12 112 ARG A CA 1
ATOM 930 C C . ARG A 1 112 ? -12.196 11.776 1.034 1.00 95.12 112 ARG A C 1
ATOM 932 O O . ARG A 1 112 ? -12.936 10.836 1.316 1.00 95.12 112 ARG A O 1
ATOM 939 N N . GLY A 1 113 ? -11.166 12.129 1.795 1.00 91.94 113 GLY A N 1
ATOM 940 C CA . GLY A 1 113 ? -10.746 11.423 3.002 1.00 91.94 113 GLY A CA 1
ATOM 941 C C . GLY A 1 113 ? -9.917 10.160 2.741 1.00 91.94 113 GLY A C 1
ATOM 942 O O . GLY A 1 113 ? -9.854 9.623 1.633 1.00 91.94 113 GLY A O 1
ATOM 943 N N . LEU A 1 114 ? -9.279 9.659 3.804 1.00 91.62 114 LEU A N 1
ATOM 944 C CA . LEU A 1 114 ? -8.442 8.455 3.750 1.00 91.62 114 LEU A CA 1
ATOM 945 C C . LEU A 1 114 ? -9.248 7.191 3.426 1.00 91.62 114 LEU A C 1
ATOM 947 O O . LEU A 1 114 ? -8.755 6.316 2.722 1.00 91.62 114 LEU A O 1
ATOM 951 N N . GLU A 1 115 ? -10.491 7.100 3.896 1.00 89.38 115 GLU A N 1
ATOM 952 C CA . GLU A 1 115 ? -11.368 5.958 3.616 1.00 89.38 115 GLU A CA 1
ATOM 953 C C . GLU A 1 115 ? -11.572 5.754 2.107 1.00 89.38 115 GLU A C 1
ATOM 955 O O . GLU A 1 115 ? -11.469 4.632 1.607 1.00 89.38 115 GLU A O 1
ATOM 960 N N . TYR A 1 116 ? -11.778 6.844 1.359 1.00 91.56 116 TYR A N 1
ATOM 961 C CA . TYR A 1 116 ? -11.884 6.787 -0.096 1.00 91.56 116 TYR A CA 1
ATOM 962 C C . TYR A 1 116 ? -10.598 6.256 -0.736 1.00 91.56 116 TYR A C 1
ATOM 964 O O . TYR A 1 116 ? -10.656 5.392 -1.611 1.00 91.56 116 TYR A O 1
ATOM 972 N N . VAL A 1 117 ? -9.436 6.734 -0.281 1.00 91.94 117 VAL A N 1
ATOM 973 C CA . VAL A 1 117 ? -8.128 6.274 -0.769 1.00 91.94 117 VAL A CA 1
ATOM 974 C C . VAL A 1 117 ? -7.928 4.784 -0.507 1.00 91.94 117 VAL A C 1
ATOM 976 O O . VAL A 1 117 ? -7.561 4.051 -1.422 1.00 91.94 117 VAL A O 1
ATOM 979 N N . VAL A 1 118 ? -8.243 4.314 0.702 1.00 92.38 118 VAL A N 1
ATOM 980 C CA . VAL A 1 118 ? -8.177 2.890 1.063 1.00 92.38 118 VAL A CA 1
ATOM 981 C C . VAL A 1 118 ? -9.095 2.052 0.173 1.00 92.38 118 VAL A C 1
ATOM 983 O O . VAL A 1 118 ? -8.683 1.001 -0.326 1.00 92.38 118 VAL A O 1
ATOM 986 N N . LYS A 1 119 ? -10.322 2.523 -0.074 1.00 93.12 119 LYS A N 1
ATOM 987 C CA . LYS A 1 119 ? -11.279 1.850 -0.958 1.00 93.12 119 LYS A CA 1
ATOM 988 C C . LYS A 1 119 ? -10.752 1.742 -2.390 1.00 93.12 119 LYS A C 1
ATOM 990 O O . LYS A 1 119 ? -10.809 0.659 -2.963 1.00 93.12 119 LYS A O 1
ATOM 995 N N . GLN A 1 120 ? -10.239 2.835 -2.959 1.00 93.00 120 GLN A N 1
ATOM 996 C CA . GLN A 1 120 ? -9.676 2.835 -4.313 1.00 93.00 120 GLN A CA 1
ATOM 997 C C . GLN A 1 120 ? -8.468 1.904 -4.417 1.00 93.00 120 GLN A C 1
ATOM 999 O O . GLN A 1 120 ? -8.438 1.054 -5.297 1.00 93.00 120 GLN A O 1
ATOM 1004 N N . PHE A 1 121 ? -7.529 1.983 -3.471 1.00 93.44 121 PHE A N 1
ATOM 1005 C CA . PHE A 1 121 ? -6.373 1.088 -3.447 1.00 93.44 121 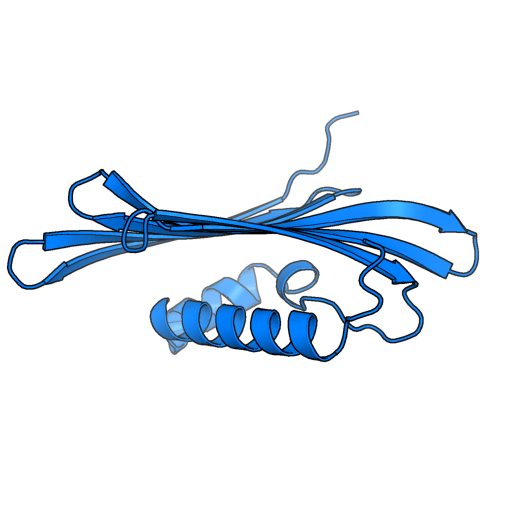PHE A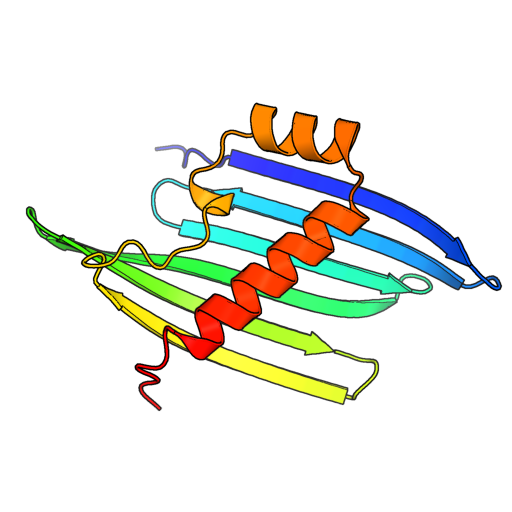 CA 1
ATOM 1006 C C . PHE A 1 121 ? -6.785 -0.390 -3.375 1.00 93.44 121 PHE A C 1
ATOM 1008 O O . PHE A 1 121 ? -6.233 -1.224 -4.088 1.00 93.44 121 PHE A O 1
ATOM 1015 N N . THR A 1 122 ? -7.785 -0.720 -2.554 1.00 92.00 122 THR A N 1
ATOM 1016 C CA . THR A 1 122 ? -8.299 -2.094 -2.450 1.00 92.00 122 THR A CA 1
ATOM 1017 C C . THR A 1 122 ? -8.935 -2.561 -3.760 1.00 92.00 122 THR A C 1
ATOM 1019 O O . THR A 1 122 ? -8.724 -3.700 -4.164 1.00 92.00 122 THR A O 1
ATOM 1022 N N . MET A 1 123 ? -9.691 -1.695 -4.444 1.00 92.06 123 MET A N 1
ATOM 1023 C CA . MET A 1 123 ? -10.262 -2.014 -5.756 1.00 92.06 123 MET A CA 1
ATOM 1024 C C . MET A 1 123 ? -9.178 -2.248 -6.808 1.00 92.06 123 MET A C 1
ATOM 1026 O O . MET A 1 123 ? -9.235 -3.249 -7.517 1.00 92.06 123 MET A O 1
ATOM 1030 N N . ASP A 1 124 ? -8.176 -1.372 -6.876 1.00 90.50 124 ASP A N 1
ATOM 1031 C CA . ASP A 1 124 ? -7.062 -1.512 -7.816 1.00 90.50 124 ASP A CA 1
ATOM 1032 C C . ASP A 1 124 ? -6.286 -2.808 -7.565 1.00 90.50 124 ASP A C 1
ATOM 1034 O O . ASP A 1 124 ? -5.919 -3.502 -8.509 1.00 90.50 124 ASP A O 1
ATOM 1038 N N . LEU A 1 125 ? -6.090 -3.179 -6.294 1.00 90.00 125 LEU A N 1
ATOM 1039 C CA . LEU A 1 125 ? -5.455 -4.438 -5.917 1.00 90.00 125 LEU A CA 1
ATOM 1040 C C . LEU A 1 125 ? -6.256 -5.655 -6.390 1.00 90.00 125 LEU A C 1
ATOM 1042 O O . LEU A 1 125 ? -5.668 -6.596 -6.917 1.00 90.00 125 LEU A O 1
ATOM 1046 N N . LEU A 1 126 ? -7.580 -5.646 -6.215 1.00 88.44 126 LEU A N 1
ATOM 1047 C CA . LEU A 1 126 ? -8.445 -6.732 -6.680 1.00 88.44 126 LEU A CA 1
ATOM 1048 C C . LEU A 1 126 ? -8.404 -6.855 -8.204 1.00 88.44 126 LEU A C 1
ATOM 1050 O O . LEU A 1 126 ? -8.170 -7.947 -8.708 1.00 88.44 126 LEU A O 1
ATOM 1054 N N . ILE A 1 127 ? -8.532 -5.739 -8.927 1.00 85.88 127 ILE A N 1
ATOM 1055 C CA . ILE A 1 127 ? -8.439 -5.715 -10.393 1.00 85.88 127 ILE A CA 1
ATOM 1056 C C . ILE A 1 127 ? -7.074 -6.232 -10.849 1.00 85.88 127 ILE A C 1
ATOM 1058 O O . ILE A 1 127 ? -6.998 -7.039 -11.772 1.00 85.88 127 ILE A O 1
ATOM 1062 N N . PHE A 1 128 ? -5.990 -5.802 -10.203 1.00 84.62 128 PHE A N 1
ATOM 1063 C CA . PHE A 1 128 ? -4.642 -6.265 -10.519 1.00 84.62 128 PHE A CA 1
ATOM 1064 C C . PHE A 1 128 ? -4.502 -7.776 -10.312 1.00 84.62 128 PHE A C 1
ATOM 1066 O O . PHE A 1 128 ? -3.964 -8.468 -11.173 1.00 84.62 128 PHE A O 1
ATOM 1073 N N . ILE A 1 129 ? -5.028 -8.302 -9.202 1.00 81.88 129 ILE A N 1
ATOM 1074 C CA . ILE A 1 129 ? -5.031 -9.741 -8.926 1.00 81.88 129 ILE A CA 1
ATOM 1075 C C . ILE A 1 129 ? -5.907 -10.495 -9.930 1.00 81.88 129 ILE A C 1
ATOM 1077 O O . ILE A 1 129 ? -5.522 -11.585 -10.314 1.00 81.88 129 ILE A O 1
ATOM 1081 N N . GLU A 1 130 ? -7.043 -9.956 -10.373 1.00 80.06 130 GLU A N 1
ATOM 1082 C CA . GLU A 1 130 ? -7.940 -10.618 -11.335 1.00 80.06 130 GLU A CA 1
ATOM 1083 C C . GLU A 1 130 ? -7.397 -10.601 -12.774 1.00 80.06 130 GLU A C 1
ATOM 1085 O O . GLU A 1 130 ? -7.551 -11.574 -13.510 1.00 80.06 130 GLU A O 1
ATOM 1090 N N . THR A 1 131 ? -6.755 -9.505 -13.186 1.00 75.38 131 THR A N 1
ATOM 1091 C CA . THR A 1 131 ? -6.295 -9.281 -14.571 1.00 75.38 131 THR A CA 1
ATOM 1092 C C . THR A 1 131 ? -4.840 -9.687 -14.814 1.00 75.38 131 THR A C 1
ATOM 1094 O O . THR A 1 131 ? -4.477 -10.019 -15.940 1.00 75.38 131 THR A O 1
ATOM 1097 N N . GLY A 1 132 ? -4.003 -9.683 -13.772 1.00 59.22 132 GLY A N 1
ATOM 1098 C CA . GLY A 1 132 ? -2.563 -9.947 -13.827 1.00 59.22 132 GLY A CA 1
ATOM 1099 C C . GLY A 1 132 ? -2.159 -11.402 -13.567 1.00 59.22 132 GLY A C 1
ATOM 1100 O O . GLY A 1 132 ? -0.984 -11.661 -13.295 1.00 59.22 132 GLY A O 1
ATOM 1101 N N . VAL A 1 133 ? -3.098 -12.359 -13.624 1.00 54.34 133 VAL A N 1
ATOM 1102 C CA . VAL A 1 133 ? -2.838 -13.795 -13.388 1.00 54.34 133 VAL A CA 1
ATOM 1103 C C . VAL A 1 133 ? -2.127 -14.434 -14.582 1.00 54.34 133 VAL A C 1
ATOM 1105 O O . VAL A 1 133 ? -2.660 -15.277 -15.294 1.00 54.34 133 VAL A O 1
ATOM 1108 N N . GLY A 1 134 ? -0.866 -14.065 -14.766 1.00 48.25 134 GLY A N 1
ATOM 1109 C CA . GLY A 1 134 ? 0.181 -15.008 -15.132 1.00 48.25 134 GLY A CA 1
ATOM 1110 C C . GLY A 1 134 ? 0.906 -15.440 -13.860 1.00 48.25 134 GLY A C 1
ATOM 1111 O O . GLY A 1 134 ? 2.088 -15.147 -13.713 1.00 48.25 134 GLY A O 1
ATOM 1112 N N . ILE A 1 135 ? 0.202 -16.058 -12.900 1.00 48.88 135 ILE A N 1
ATOM 1113 C CA . ILE A 1 135 ? 0.837 -16.580 -11.679 1.00 48.88 135 ILE A CA 1
ATOM 1114 C C . ILE A 1 135 ? 1.810 -17.681 -12.117 1.00 48.88 135 ILE A C 1
ATOM 1116 O O . ILE A 1 135 ? 1.389 -18.789 -12.447 1.00 48.88 135 ILE A O 1
ATOM 1120 N N . LYS A 1 136 ? 3.113 -17.391 -12.121 1.00 42.34 136 LYS A N 1
ATOM 1121 C CA . LYS A 1 136 ? 4.125 -18.446 -12.044 1.00 42.34 136 LYS A CA 1
ATOM 1122 C C . LYS A 1 136 ? 4.142 -18.923 -10.593 1.00 42.34 136 LYS A C 1
ATOM 1124 O O . LYS A 1 136 ? 4.655 -18.214 -9.730 1.00 42.34 136 LYS A O 1
ATOM 1129 N N . GLN A 1 137 ? 3.495 -20.061 -10.339 1.00 39.78 137 GLN A N 1
ATOM 1130 C CA . GLN A 1 137 ? 3.746 -20.857 -9.134 1.00 39.78 137 GLN A CA 1
ATOM 1131 C C . GLN A 1 137 ? 5.113 -21.528 -9.245 1.00 39.78 137 GLN A C 1
ATOM 1133 O O . GLN A 1 137 ? 5.468 -21.934 -10.377 1.00 39.78 137 GLN A O 1
#

pLDDT: mean 84.49, std 13.41, range [39.78, 97.19]

Mean predicted aligned error: 6.39 Å

Organism: NCBI:txid1365176

Radius of gyration: 16.12 Å; Cα contacts (8 Å, |Δi|>4): 238; chains: 1; bounding box: 42×38×49 Å

Sequence (137 aa):
MAENRQTFRVSQKTEIDSVKRQIDFQIEKTDKEARITLQIQEDSKRVLNISVYKTAVEESAENKYYKFTINIDSALKNFRVELATEILDLTRIDFNWFTMPERTLAKLIEERGLEYVVKQFTMDLLIFIETGVGIKQ